Protein AF-A0A529M6E7-F1 (afdb_monomer)

Sequence (56 aa):
MSTTAARENIGFIGLGLMGHGIAKNIVDKGYPLTFLGRKNRKPAEDLLGRGAREVA

Solvent-accessible surface area (backbone atoms only — not comparable to full-atom values): 3440 Å² total; per-residue (Å²): 137,79,82,78,71,86,62,67,78,41,81,49,78,59,64,47,86,66,39,33,57,54,53,45,55,44,30,77,70,67,34,54,35,36,30,58,75,63,92,69,48,68,53,46,53,56,38,45,76,63,70,29,40,70,70,131

Nearest PDB structures (foldseek):
  8egn-assembly1_B  TM=8.363E-01  e=3.805E-02  Pseudomonas aeruginosa PAO1
  8ewa-assembly1_B  TM=8.558E-01  e=4.682E-02  Pseudomonas aeruginosa
  8egn-assembly1_A  TM=8.563E-01  e=5.377E-02  Pseudomonas aeruginosa PAO1
  2f00-assembly1_A  TM=7.912E-01  e=3.551E-02  Escherichia coli
  3gem-assembly1_B  TM=8.227E-01  e=5.017E-02  Pseudomonas savastanoi pv. phaseolicola 1448A

Secondary structure (DSSP, 8-state):
------PPPEEEE--SHHHHHHHHHHHHTT--EEEE--S--HHHHHHHHTT-EE--

Foldseek 3Di:
DDDDPQADADEAEDCPPVRLVVLLVCLLVPHAYEYADDPPCVSVVVSVVSVHHYDD

pLDDT: mean 91.54, std 13.57, range [38.19, 98.38]

Structure (mmCIF, N/CA/C/O backbone):
data_AF-A0A529M6E7-F1
#
_entry.id   AF-A0A529M6E7-F1
#
loop_
_atom_site.group_PDB
_atom_site.id
_atom_site.type_symbol
_atom_site.label_atom_id
_atom_site.label_alt_id
_atom_site.label_comp_id
_atom_site.label_asym_id
_atom_site.label_entity_id
_atom_site.label_seq_id
_atom_site.pdbx_PDB_ins_code
_atom_site.Cartn_x
_atom_site.Cartn_y
_atom_site.Cartn_z
_atom_site.occupancy
_atom_site.B_iso_or_equiv
_atom_site.auth_seq_id
_atom_site.auth_comp_id
_atom_site.auth_asym_id
_atom_site.auth_atom_id
_atom_site.pdbx_PDB_model_num
ATOM 1 N N . MET A 1 1 ? -23.794 -9.453 13.429 1.00 46.09 1 MET A N 1
ATOM 2 C CA . MET A 1 1 ? -22.626 -9.676 14.308 1.00 46.09 1 MET A CA 1
ATOM 3 C C . MET A 1 1 ? -21.443 -8.906 13.749 1.00 46.09 1 MET A C 1
ATOM 5 O O . MET A 1 1 ? -21.282 -8.876 12.539 1.00 46.09 1 MET A O 1
ATOM 9 N N . SER A 1 2 ? -20.663 -8.320 14.660 1.00 38.19 2 SER A N 1
ATOM 10 C CA . SER A 1 2 ? -19.495 -7.447 14.483 1.00 38.19 2 SER A CA 1
ATOM 11 C C . SER A 1 2 ? -19.773 -6.020 13.999 1.00 38.19 2 SER A C 1
ATOM 13 O O . SER A 1 2 ? -19.761 -5.713 12.814 1.00 38.19 2 SER A O 1
ATOM 15 N N . THR A 1 3 ? -19.969 -5.125 14.966 1.00 52.53 3 THR A N 1
ATOM 16 C CA . THR A 1 3 ? -19.729 -3.688 14.822 1.00 52.53 3 THR A CA 1
ATOM 17 C C . THR A 1 3 ? -18.252 -3.520 14.462 1.00 52.53 3 THR A C 1
ATOM 19 O O . THR A 1 3 ? -17.385 -3.902 15.248 1.00 52.53 3 THR A O 1
ATOM 22 N N . THR A 1 4 ? -17.945 -3.046 13.255 1.00 58.38 4 THR A N 1
ATOM 23 C CA . THR A 1 4 ? -16.567 -2.769 12.831 1.00 58.38 4 THR A CA 1
ATOM 24 C C . THR A 1 4 ? -15.979 -1.719 13.769 1.00 58.38 4 THR A C 1
ATOM 26 O O . THR A 1 4 ? -16.286 -0.537 13.642 1.00 58.38 4 THR A O 1
ATOM 29 N N . ALA A 1 5 ? -15.158 -2.137 14.736 1.00 63.12 5 ALA A N 1
ATOM 30 C CA . ALA A 1 5 ? -14.262 -1.210 15.412 1.00 63.12 5 ALA A CA 1
ATOM 31 C C . ALA A 1 5 ? -13.453 -0.498 14.318 1.00 63.12 5 ALA A C 1
ATOM 33 O O . ALA A 1 5 ? -12.938 -1.166 13.416 1.00 63.12 5 ALA A O 1
ATOM 34 N N . ALA A 1 6 ? -13.421 0.837 14.341 1.00 72.94 6 ALA A N 1
ATOM 35 C CA . ALA A 1 6 ? -12.722 1.618 13.329 1.00 72.94 6 ALA A CA 1
ATOM 36 C C . ALA A 1 6 ? -11.250 1.176 13.285 1.00 72.94 6 ALA A C 1
ATOM 38 O O . ALA A 1 6 ? -10.513 1.366 14.248 1.00 72.94 6 ALA A O 1
ATOM 39 N N . ARG A 1 7 ? -10.857 0.519 12.190 1.00 85.06 7 ARG A N 1
ATOM 40 C CA . ARG A 1 7 ? -9.481 0.075 11.945 1.00 85.06 7 ARG A CA 1
ATOM 41 C C . ARG A 1 7 ? -8.622 1.293 11.630 1.00 85.06 7 ARG A C 1
ATOM 43 O O . ARG A 1 7 ? -9.094 2.240 11.002 1.00 85.06 7 ARG A O 1
ATOM 50 N N . GLU A 1 8 ? -7.362 1.253 12.032 1.00 95.12 8 GLU A N 1
ATOM 51 C CA . GLU A 1 8 ? -6.397 2.304 11.746 1.00 95.12 8 GLU A CA 1
ATOM 52 C C . GLU A 1 8 ? -6.207 2.462 10.232 1.00 95.12 8 GLU A C 1
ATOM 54 O O . GLU A 1 8 ? -6.069 1.480 9.499 1.00 95.12 8 GLU A O 1
ATOM 59 N N . ASN A 1 9 ? -6.172 3.712 9.767 1.00 95.88 9 ASN A N 1
ATOM 60 C CA . ASN A 1 9 ? -5.842 4.028 8.381 1.00 95.88 9 ASN A CA 1
ATOM 61 C C . ASN A 1 9 ? -4.327 3.946 8.193 1.00 95.88 9 ASN A C 1
ATOM 63 O O . ASN A 1 9 ? -3.581 4.670 8.855 1.00 95.88 9 ASN A O 1
ATOM 67 N N . ILE A 1 10 ? -3.868 3.094 7.277 1.00 97.56 10 ILE A N 1
ATOM 68 C CA . ILE A 1 10 ? -2.441 2.840 7.075 1.00 97.56 10 ILE A CA 1
ATOM 69 C C . ILE A 1 10 ? -1.995 3.402 5.726 1.00 97.56 10 ILE A C 1
ATOM 71 O O . ILE A 1 10 ? -2.528 3.049 4.674 1.00 97.56 10 ILE A O 1
ATOM 75 N N . GLY A 1 11 ? -0.982 4.268 5.767 1.00 97.56 11 GLY A N 1
ATOM 76 C CA . GLY A 1 11 ? -0.235 4.724 4.598 1.00 97.56 11 GLY A CA 1
ATOM 77 C C . GLY A 1 11 ? 1.040 3.902 4.410 1.00 97.56 11 GLY A C 1
ATOM 78 O O . GLY A 1 11 ? 1.759 3.657 5.379 1.00 97.56 11 GLY A O 1
ATOM 79 N N . PHE A 1 12 ? 1.343 3.486 3.179 1.00 97.69 12 PHE A N 1
ATOM 80 C CA . PHE A 1 12 ? 2.518 2.660 2.892 1.00 97.69 12 PHE A CA 1
ATOM 81 C C . PHE A 1 12 ? 3.277 3.116 1.640 1.00 97.69 12 PHE A C 1
ATOM 83 O O . PHE A 1 12 ? 2.712 3.255 0.555 1.00 97.69 12 PHE A O 1
ATOM 90 N N . ILE A 1 13 ? 4.590 3.320 1.767 1.00 96.62 13 ILE A N 1
ATOM 91 C CA . ILE A 1 13 ? 5.464 3.719 0.658 1.00 96.62 13 ILE A CA 1
ATOM 92 C C . ILE A 1 13 ? 6.581 2.689 0.516 1.00 96.62 13 ILE A C 1
ATOM 94 O O . ILE A 1 13 ? 7.337 2.445 1.450 1.00 96.62 13 ILE A O 1
ATOM 98 N N . GLY A 1 14 ? 6.710 2.134 -0.691 1.00 95.38 14 GLY A N 1
ATOM 99 C CA . GLY A 1 14 ? 7.772 1.191 -1.042 1.00 95.38 14 GLY A CA 1
ATOM 100 C C . GLY A 1 14 ? 7.263 -0.232 -1.244 1.00 95.38 14 GLY A C 1
ATOM 101 O O . GLY A 1 14 ? 7.349 -1.068 -0.356 1.00 95.38 14 GLY A O 1
ATOM 102 N N . LEU A 1 15 ? 6.808 -0.545 -2.458 1.00 96.25 15 LEU A N 1
ATOM 103 C CA . LEU A 1 15 ? 6.292 -1.869 -2.832 1.00 96.25 15 LEU A CA 1
ATOM 104 C C . LEU A 1 15 ? 7.368 -2.783 -3.444 1.00 96.25 15 LEU A C 1
ATOM 106 O O . LEU A 1 15 ? 7.171 -3.391 -4.495 1.00 96.25 15 LEU A O 1
ATOM 110 N N . GLY A 1 16 ? 8.543 -2.834 -2.812 1.00 94.06 16 GLY A N 1
ATOM 111 C CA . GLY A 1 16 ? 9.590 -3.799 -3.169 1.00 94.06 16 GLY A CA 1
ATOM 112 C C . GLY A 1 16 ? 9.216 -5.234 -2.773 1.00 94.06 16 GLY A C 1
ATOM 113 O O . GLY A 1 16 ? 8.107 -5.479 -2.306 1.00 94.06 16 GLY A O 1
ATOM 114 N N . LEU A 1 17 ? 10.160 -6.177 -2.891 1.00 93.88 17 LEU A N 1
ATOM 115 C CA . LEU A 1 17 ? 9.934 -7.598 -2.571 1.00 93.88 17 LEU A CA 1
ATOM 116 C C . LEU A 1 17 ? 9.342 -7.804 -1.162 1.00 93.88 17 LEU A C 1
ATOM 118 O O . LEU A 1 17 ? 8.345 -8.499 -1.004 1.00 93.88 17 LEU A O 1
ATOM 122 N N . MET A 1 18 ? 9.919 -7.144 -0.153 1.00 95.12 18 MET A N 1
ATOM 123 C CA . MET A 1 18 ? 9.414 -7.197 1.224 1.00 95.12 18 MET A CA 1
ATOM 124 C C . MET A 1 18 ? 8.172 -6.329 1.430 1.00 95.12 18 MET A C 1
ATOM 126 O O . MET A 1 18 ? 7.208 -6.754 2.064 1.00 95.12 18 MET A O 1
ATOM 130 N N . GLY A 1 19 ?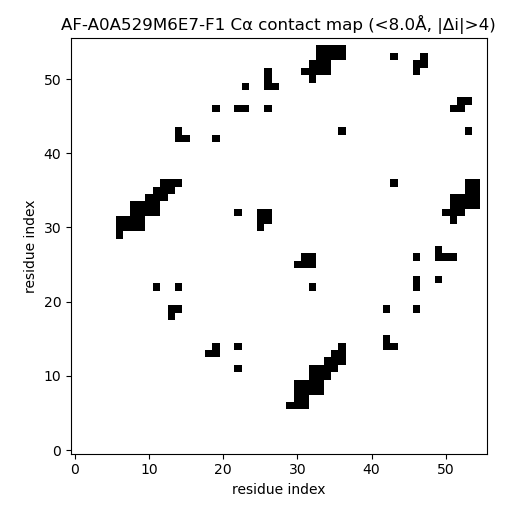 8.188 -5.108 0.894 1.00 96.94 19 GLY A N 1
ATOM 131 C CA . GLY A 1 19 ? 7.122 -4.136 1.125 1.00 96.94 19 GLY A CA 1
ATOM 132 C C . GLY A 1 19 ? 5.775 -4.582 0.565 1.00 96.94 19 GLY A C 1
ATOM 133 O O . GLY A 1 19 ? 4.749 -4.373 1.204 1.00 96.94 19 GLY A O 1
ATOM 134 N N . HIS A 1 20 ? 5.775 -5.277 -0.574 1.00 97.69 20 HIS A N 1
ATOM 135 C CA . HIS A 1 20 ? 4.569 -5.885 -1.131 1.00 97.69 20 HIS A CA 1
ATOM 136 C C . HIS A 1 20 ? 3.949 -6.920 -0.184 1.00 97.69 20 HIS A C 1
ATOM 138 O O . HIS A 1 20 ? 2.756 -6.842 0.090 1.00 97.69 20 HIS A O 1
ATOM 144 N N . GLY A 1 21 ? 4.748 -7.829 0.386 1.00 98.00 21 GLY A N 1
ATOM 145 C CA . GLY A 1 21 ? 4.253 -8.829 1.339 1.00 98.00 21 GLY A CA 1
ATOM 146 C C . GLY A 1 21 ? 3.674 -8.210 2.617 1.00 98.00 21 GLY A C 1
ATOM 147 O O . GLY A 1 21 ? 2.648 -8.668 3.121 1.00 98.00 21 GLY A O 1
ATOM 148 N N . ILE A 1 22 ? 4.292 -7.133 3.113 1.00 98.38 22 ILE A N 1
ATOM 149 C CA . ILE A 1 22 ? 3.788 -6.369 4.265 1.00 98.38 22 ILE A CA 1
ATOM 150 C C . ILE A 1 22 ? 2.443 -5.720 3.922 1.00 98.38 22 ILE A C 1
ATOM 152 O O . ILE A 1 22 ? 1.456 -5.949 4.621 1.00 98.38 22 ILE A O 1
ATOM 156 N N . ALA A 1 23 ? 2.388 -4.970 2.820 1.00 98.06 23 ALA A N 1
ATOM 157 C CA . ALA A 1 23 ? 1.182 -4.299 2.344 1.00 98.06 23 ALA A CA 1
ATOM 158 C C . ALA A 1 23 ? 0.032 -5.291 2.098 1.00 98.06 23 ALA A C 1
ATOM 160 O O . ALA A 1 23 ? -1.086 -5.072 2.563 1.00 98.06 23 ALA A O 1
ATOM 161 N N . LYS A 1 24 ? 0.326 -6.433 1.466 1.00 98.12 24 LYS A N 1
ATOM 162 C CA . LYS A 1 24 ? -0.619 -7.532 1.243 1.00 98.12 24 LYS A CA 1
ATOM 163 C C . LYS A 1 24 ? -1.230 -8.018 2.557 1.00 98.12 24 LYS A C 1
ATOM 165 O O . LYS A 1 24 ? -2.442 -8.142 2.663 1.00 98.12 24 LYS A O 1
ATOM 170 N N . ASN A 1 25 ? -0.408 -8.282 3.571 1.00 98.31 25 ASN A N 1
ATOM 171 C CA . ASN A 1 25 ? -0.909 -8.777 4.853 1.00 98.31 25 ASN A CA 1
ATOM 172 C C . ASN A 1 25 ? -1.759 -7.740 5.600 1.00 98.31 25 ASN A C 1
ATOM 174 O O . ASN A 1 25 ? -2.666 -8.123 6.336 1.00 98.31 25 ASN A O 1
ATOM 178 N N . ILE A 1 26 ? -1.473 -6.447 5.433 1.00 97.94 26 ILE A N 1
ATOM 179 C CA . ILE A 1 26 ? -2.269 -5.366 6.026 1.00 97.94 26 ILE A CA 1
ATOM 180 C C . ILE A 1 26 ? -3.673 -5.346 5.408 1.00 97.94 26 ILE A C 1
ATOM 182 O O . ILE A 1 26 ? -4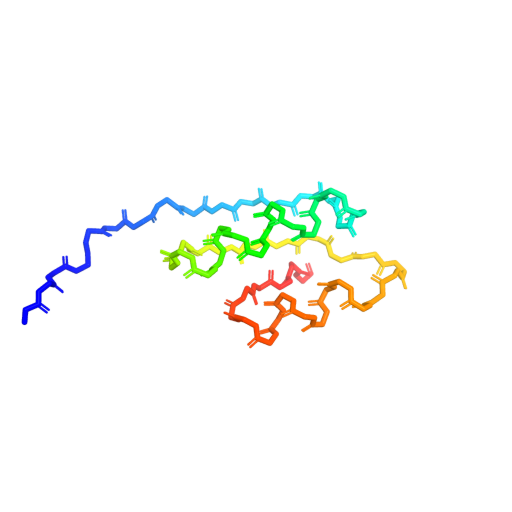.661 -5.411 6.144 1.00 97.94 26 ILE A O 1
ATOM 186 N N . VAL A 1 27 ? -3.762 -5.324 4.073 1.00 97.50 27 VAL A N 1
ATOM 187 C CA . VAL A 1 27 ? -5.054 -5.298 3.370 1.00 97.50 27 VAL A CA 1
ATOM 188 C C . VAL A 1 27 ? -5.835 -6.602 3.559 1.00 97.50 27 VAL A C 1
ATOM 190 O O . VAL A 1 27 ? -7.015 -6.551 3.893 1.00 97.50 27 VAL A O 1
ATOM 193 N N . ASP A 1 28 ? -5.176 -7.765 3.486 1.00 97.56 28 ASP A N 1
ATOM 194 C CA . ASP A 1 28 ? -5.814 -9.078 3.681 1.00 97.56 28 ASP A CA 1
ATOM 195 C C . ASP A 1 28 ? -6.395 -9.229 5.104 1.00 97.56 28 ASP A C 1
ATOM 197 O O . ASP A 1 28 ? -7.356 -9.966 5.318 1.00 97.56 28 ASP A O 1
ATOM 201 N N . LYS A 1 29 ? -5.840 -8.517 6.098 1.00 96.62 29 LYS A N 1
ATOM 202 C CA . LYS A 1 29 ? -6.382 -8.474 7.467 1.00 96.62 29 LYS A CA 1
ATOM 203 C C . LYS A 1 29 ? -7.551 -7.500 7.631 1.00 96.62 29 LYS A C 1
ATOM 205 O O . LYS A 1 29 ? -8.106 -7.439 8.729 1.00 96.62 29 LYS A O 1
ATOM 210 N N . GLY A 1 30 ? -7.929 -6.755 6.594 1.00 95.19 30 GLY A N 1
ATOM 211 C CA . GLY A 1 30 ? -9.059 -5.823 6.596 1.00 95.19 30 GLY A 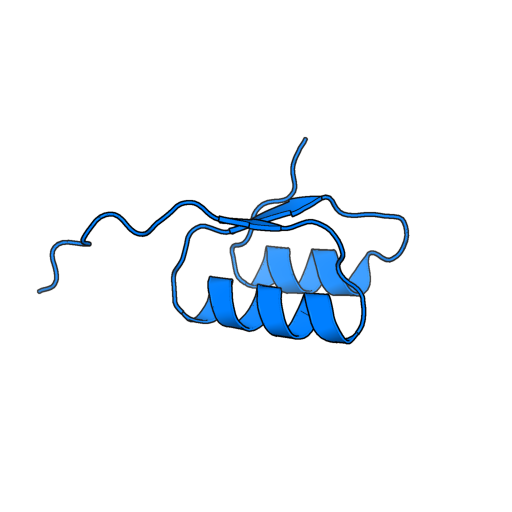CA 1
ATOM 212 C C . GLY A 1 30 ? -8.733 -4.426 7.123 1.00 95.19 30 GLY A C 1
ATOM 213 O O . GLY A 1 30 ? -9.637 -3.722 7.568 1.00 95.19 30 GLY A O 1
ATOM 214 N N . TYR A 1 31 ? -7.460 -4.026 7.126 1.00 96.94 31 TYR A N 1
ATOM 215 C CA . TYR A 1 31 ? -7.096 -2.642 7.427 1.00 96.94 31 TYR A CA 1
ATOM 216 C C . TYR A 1 31 ? -7.210 -1.773 6.167 1.00 96.94 31 TYR A C 1
ATOM 218 O O . TYR A 1 31 ? -6.728 -2.189 5.108 1.00 96.94 31 TYR A O 1
ATOM 226 N N . PRO A 1 32 ? -7.779 -0.557 6.262 1.00 96.94 32 PRO A N 1
ATOM 227 C CA . PRO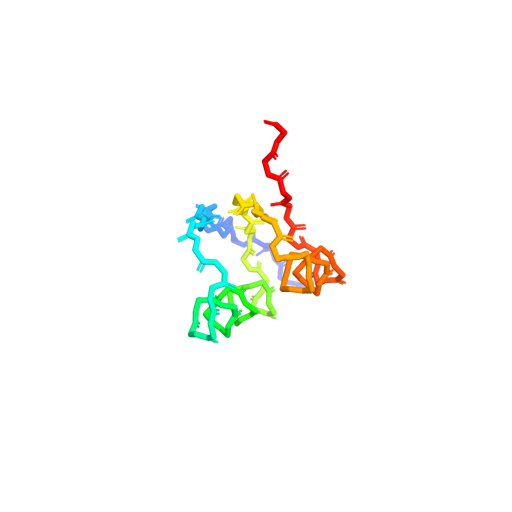 A 1 32 ? -7.716 0.422 5.186 1.00 96.94 32 PRO A CA 1
ATOM 228 C C . PRO A 1 32 ? -6.258 0.750 4.846 1.00 96.94 32 PRO A C 1
ATOM 230 O O . PRO A 1 32 ? -5.521 1.291 5.671 1.00 96.94 32 PRO A O 1
ATOM 233 N N . LEU A 1 33 ? -5.842 0.420 3.622 1.00 98.06 33 LEU A N 1
ATOM 234 C CA . LEU A 1 33 ? -4.478 0.622 3.144 1.00 98.06 33 LEU A CA 1
ATOM 235 C C . LEU A 1 33 ? -4.463 1.587 1.960 1.00 98.06 33 LEU A C 1
ATOM 237 O O . LEU A 1 33 ? -5.103 1.336 0.939 1.00 98.06 33 LEU A O 1
ATOM 241 N N . THR A 1 34 ? -3.677 2.653 2.080 1.00 98.38 34 THR A N 1
ATOM 242 C CA . THR A 1 34 ? -3.351 3.570 0.984 1.00 98.38 34 THR A CA 1
ATOM 243 C C . THR A 1 34 ? -1.857 3.507 0.683 1.00 98.38 34 THR A C 1
ATOM 245 O O . THR A 1 34 ? -1.040 3.512 1.604 1.00 98.38 34 THR A O 1
ATOM 248 N N . PHE A 1 35 ? -1.468 3.452 -0.589 1.00 97.62 35 PHE A N 1
ATOM 249 C CA . PHE A 1 35 ? -0.065 3.331 -0.983 1.00 97.62 35 PHE A CA 1
ATOM 250 C C . PHE A 1 35 ? 0.316 4.244 -2.148 1.00 97.62 35 PHE A C 1
ATOM 252 O O . PHE A 1 35 ? -0.524 4.621 -2.960 1.00 97.62 35 PHE A O 1
ATOM 259 N N . LEU A 1 36 ? 1.611 4.550 -2.265 1.00 96.94 36 LEU A N 1
ATOM 260 C CA . LEU A 1 36 ? 2.178 5.246 -3.425 1.00 96.94 36 LEU A CA 1
ATOM 261 C C . LEU A 1 36 ? 2.791 4.241 -4.408 1.00 96.94 36 LEU A C 1
ATOM 263 O O . LEU A 1 36 ? 3.820 3.620 -4.109 1.00 96.94 36 LEU A O 1
ATOM 267 N N . GLY A 1 37 ? 2.182 4.088 -5.584 1.00 92.19 37 GLY A N 1
ATOM 268 C CA . GLY A 1 37 ? 2.757 3.290 -6.660 1.00 92.19 37 GLY A CA 1
ATOM 269 C C . GLY A 1 37 ? 3.909 4.010 -7.364 1.00 92.19 37 GLY A C 1
ATOM 270 O O . GLY A 1 37 ? 4.027 5.233 -7.366 1.00 92.19 37 GLY A O 1
ATOM 271 N N . ARG A 1 38 ? 4.815 3.226 -7.956 1.00 90.06 38 ARG A N 1
ATOM 272 C CA . ARG A 1 38 ? 5.930 3.711 -8.793 1.00 90.06 38 ARG A CA 1
ATOM 273 C C . ARG A 1 38 ? 5.923 2.969 -10.135 1.00 90.06 38 ARG A C 1
ATOM 275 O O . ARG A 1 38 ? 4.935 2.334 -10.483 1.00 90.06 38 ARG A O 1
ATOM 282 N N . LYS A 1 39 ? 7.036 3.012 -10.882 1.00 90.69 39 LYS A N 1
ATOM 283 C CA . LYS A 1 39 ? 7.177 2.374 -12.206 1.00 90.69 39 LYS A CA 1
ATO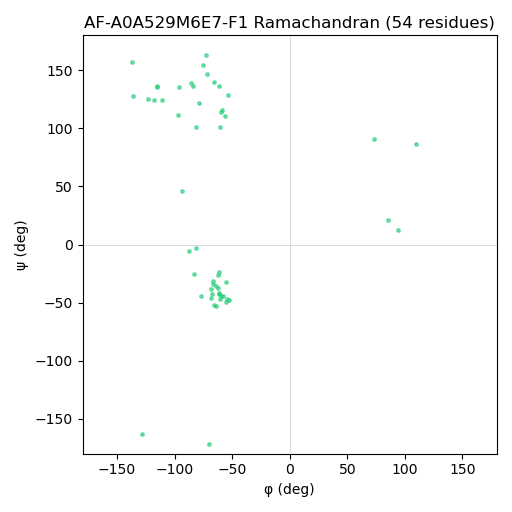M 284 C C . LYS A 1 39 ? 6.871 0.869 -12.237 1.00 90.69 39 LYS A C 1
ATOM 286 O O . LYS A 1 39 ? 6.410 0.367 -13.251 1.00 90.69 39 LYS A O 1
ATOM 291 N N . ASN A 1 40 ? 7.149 0.138 -11.154 1.00 89.50 40 ASN A N 1
ATOM 292 C CA . ASN A 1 40 ? 6.831 -1.286 -11.075 1.00 89.50 40 ASN A CA 1
ATOM 293 C C . ASN A 1 40 ? 5.357 -1.451 -10.694 1.00 89.50 40 ASN A C 1
ATOM 295 O O . ASN A 1 40 ? 5.006 -1.297 -9.523 1.00 89.50 40 ASN A O 1
ATOM 299 N N . ARG A 1 41 ? 4.513 -1.737 -11.687 1.00 95.31 41 ARG A N 1
ATOM 300 C CA . ARG A 1 41 ? 3.056 -1.757 -11.520 1.00 95.31 41 ARG A CA 1
ATOM 301 C C . ARG A 1 41 ? 2.512 -3.060 -10.946 1.00 95.31 41 ARG A C 1
ATOM 303 O O . ARG A 1 41 ? 1.517 -3.015 -10.237 1.00 95.31 41 ARG A O 1
ATOM 310 N N . LYS A 1 42 ? 3.210 -4.185 -11.124 1.00 96.69 42 LYS A N 1
ATOM 311 C CA . LYS A 1 42 ? 2.734 -5.506 -10.676 1.00 96.69 42 LYS A CA 1
ATOM 312 C C . LYS A 1 42 ? 2.364 -5.563 -9.176 1.00 96.69 42 LYS A C 1
ATOM 314 O O . LYS A 1 42 ? 1.280 -6.045 -8.865 1.00 96.69 42 LYS A O 1
ATOM 319 N N . PRO A 1 43 ? 3.186 -5.054 -8.232 1.00 96.44 43 PRO A N 1
ATOM 320 C CA . PRO A 1 43 ? 2.804 -5.006 -6.817 1.00 96.44 43 PRO A CA 1
ATOM 321 C C . PRO A 1 43 ? 1.634 -4.061 -6.524 1.00 96.44 43 PRO A C 1
ATOM 323 O O . PRO A 1 43 ? 0.845 -4.333 -5.627 1.00 96.44 43 PRO A O 1
ATOM 326 N N . ALA A 1 44 ? 1.535 -2.947 -7.256 1.00 96.88 44 ALA A N 1
ATOM 327 C CA . ALA A 1 44 ? 0.454 -1.979 -7.088 1.00 96.88 44 ALA A CA 1
ATOM 328 C C . ALA A 1 44 ? -0.886 -2.572 -7.543 1.00 96.88 44 ALA A C 1
ATOM 330 O O . ALA 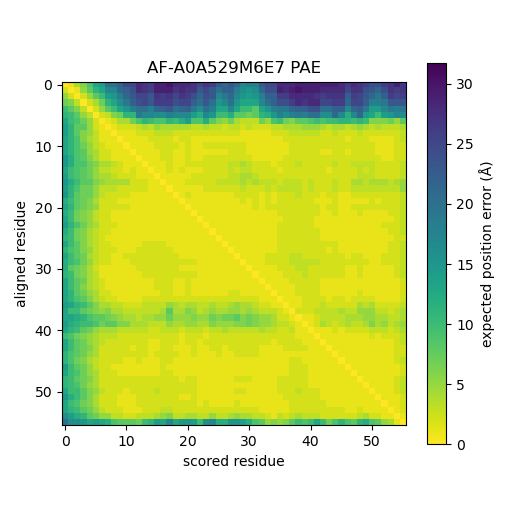A 1 44 ? -1.868 -2.496 -6.815 1.00 96.88 44 ALA A O 1
ATOM 331 N N . GLU A 1 45 ? -0.906 -3.223 -8.705 1.00 97.94 45 GLU A N 1
ATOM 332 C CA . GLU A 1 45 ? -2.088 -3.888 -9.261 1.00 97.94 45 GLU A CA 1
ATOM 333 C C . GLU A 1 45 ? -2.596 -5.020 -8.359 1.00 97.94 45 GLU A C 1
ATOM 335 O O . GLU A 1 45 ? -3.799 -5.109 -8.124 1.00 97.94 45 GLU A O 1
ATOM 340 N N . ASP A 1 46 ? -1.703 -5.836 -7.784 1.00 98.00 46 ASP A N 1
ATOM 341 C CA . ASP A 1 46 ? -2.104 -6.866 -6.812 1.00 98.00 46 ASP A CA 1
ATOM 342 C C . ASP A 1 46 ? -2.755 -6.248 -5.561 1.00 98.00 46 ASP A C 1
ATOM 344 O O . ASP A 1 46 ? -3.785 -6.736 -5.103 1.00 98.00 46 ASP A O 1
ATOM 348 N N . LEU A 1 47 ? -2.212 -5.146 -5.031 1.00 98.00 47 LEU A N 1
ATOM 349 C CA . LEU A 1 47 ? -2.797 -4.469 -3.868 1.00 98.00 47 LEU A CA 1
ATOM 350 C C . LEU A 1 47 ? -4.141 -3.804 -4.185 1.00 98.00 47 LEU A C 1
ATOM 352 O O . LEU A 1 47 ? -5.055 -3.880 -3.363 1.00 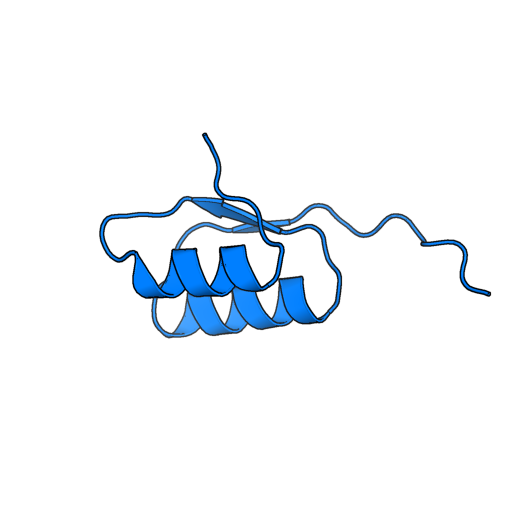98.00 47 LEU A O 1
ATOM 356 N N . LEU A 1 48 ? -4.289 -3.204 -5.370 1.00 97.81 48 LEU A N 1
ATOM 357 C CA . LEU A 1 48 ? -5.5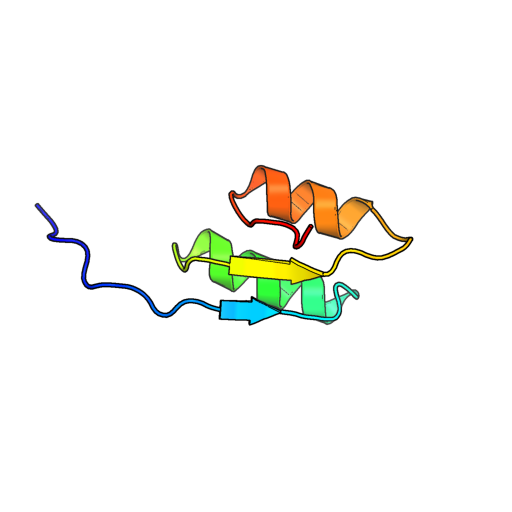75 -2.682 -5.846 1.00 97.81 48 LEU A CA 1
ATOM 358 C C . LEU A 1 48 ? -6.618 -3.803 -5.932 1.00 97.81 48 LEU A C 1
ATOM 360 O O . LEU A 1 48 ? -7.731 -3.645 -5.435 1.00 97.81 48 LEU A O 1
ATOM 364 N N . GLY A 1 49 ? -6.239 -4.965 -6.474 1.00 98.25 49 GLY A N 1
ATOM 365 C CA . GLY A 1 49 ? -7.105 -6.147 -6.541 1.00 98.25 49 GLY A CA 1
ATOM 366 C C . GLY A 1 49 ? -7.539 -6.685 -5.172 1.00 98.25 49 GLY A C 1
ATOM 367 O O . GLY A 1 49 ? -8.587 -7.317 -5.066 1.00 98.25 49 GLY A O 1
ATOM 368 N N . ARG A 1 50 ? -6.774 -6.402 -4.112 1.00 97.94 50 ARG A N 1
ATOM 369 C CA . ARG A 1 50 ? -7.101 -6.752 -2.717 1.00 97.94 50 ARG A CA 1
ATOM 370 C C . ARG A 1 50 ? -7.944 -5.699 -1.995 1.00 97.94 50 ARG A C 1
ATOM 372 O O . ARG A 1 50 ? -8.344 -5.931 -0.859 1.00 97.94 50 ARG A O 1
ATOM 379 N N . GLY A 1 51 ? -8.208 -4.553 -2.623 1.00 97.25 51 GLY A N 1
ATOM 380 C CA . GLY A 1 51 ? -8.985 -3.459 -2.034 1.00 97.25 51 GLY A CA 1
ATOM 381 C C . GLY A 1 51 ? -8.153 -2.372 -1.352 1.00 97.25 51 GLY A C 1
ATOM 382 O O . GLY A 1 51 ? -8.714 -1.532 -0.649 1.00 97.25 51 GLY A O 1
ATOM 383 N N . ALA A 1 52 ? -6.832 -2.351 -1.553 1.00 97.81 52 ALA A N 1
ATOM 384 C CA . ALA A 1 52 ? -6.029 -1.186 -1.197 1.00 97.81 52 ALA A CA 1
ATOM 385 C C . ALA A 1 52 ? -6.280 -0.037 -2.188 1.00 97.81 52 ALA A C 1
ATOM 387 O O . ALA A 1 52 ? -6.780 -0.242 -3.295 1.00 97.81 52 ALA A O 1
ATOM 388 N N . ARG A 1 53 ? -5.893 1.182 -1.808 1.00 98.00 53 ARG A N 1
ATOM 389 C CA . ARG A 1 53 ? -6.034 2.385 -2.633 1.00 98.00 53 ARG A CA 1
ATOM 390 C C . ARG A 1 53 ? -4.673 2.961 -3.007 1.00 98.00 53 ARG A C 1
ATOM 392 O O . ARG A 1 53 ? -3.801 3.095 -2.157 1.00 98.00 53 ARG A O 1
ATOM 399 N N . GLU A 1 54 ? -4.504 3.359 -4.260 1.00 97.38 54 GLU A N 1
ATOM 400 C CA . GLU A 1 54 ? -3.350 4.163 -4.672 1.00 97.38 54 GLU A CA 1
ATOM 401 C C . GLU A 1 54 ? -3.636 5.656 -4.440 1.00 97.38 54 GLU A C 1
ATOM 403 O O . GLU A 1 54 ? -4.761 6.117 -4.663 1.00 97.38 54 GLU A O 1
ATOM 408 N N . VAL A 1 55 ? -2.646 6.406 -3.945 1.00 95.38 55 VAL A N 1
ATOM 409 C CA . VAL A 1 55 ? -2.755 7.873 -3.820 1.00 95.38 55 VAL A CA 1
ATOM 410 C C . VAL A 1 55 ? -2.841 8.49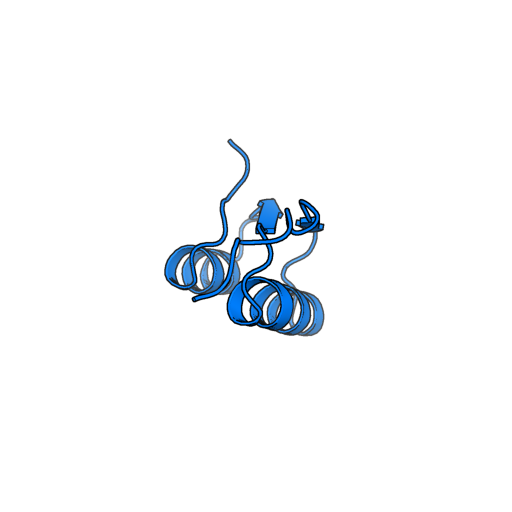8 -5.220 1.00 95.38 55 VAL A C 1
ATOM 412 O O . VAL A 1 55 ? -2.152 8.038 -6.129 1.00 95.38 55 VAL A O 1
ATOM 415 N N . ALA A 1 56 ? -3.696 9.516 -5.375 1.00 77.94 56 ALA A N 1
ATOM 416 C CA . ALA A 1 56 ? -3.839 10.292 -6.610 1.00 77.94 56 ALA A CA 1
ATOM 417 C C . ALA A 1 56 ? -2.720 11.329 -6.765 1.00 77.94 56 ALA A C 1
ATOM 419 O O . ALA A 1 56 ? -2.321 11.905 -5.726 1.00 77.94 56 ALA A O 1
#

Mean predicted aligned error: 4.52 Å

Radius of gyration: 11.5 Å; Cα contacts (8 Å, |Δi|>4): 72; chains: 1; bounding box: 33×20×28 Å